Protein AF-A0A2W6B3Z4-F1 (afdb_monomer_lite)

pLDDT: mean 75.15, std 16.42, range [28.39, 93.81]

Foldseek 3Di:
DDDPDPPDPQQADEDEDEPDDPVRLVVVCVVCVVVVCNNRYDYDYFDDWLQRLCVVLVHHSVVSVVCQVVVVADDAPDDDPNTGTHDPCRSVVSSVVDDD

Secondary structure (DSSP, 8-state):
----------S-EEEEEET--HHHHHHHHHHHHHTT-GGGEEEEEE-EEHHHHHHHHTS-HHHHHHHHHTTSSPPPSEEETTEEEE-HHHHHHHHHH---

Radius of gyration: 18.33 Å; chains: 1; bounding box: 64×25×39 Å

Structure (mmCIF, N/CA/C/O backbone):
data_AF-A0A2W6B3Z4-F1
#
_entry.id   AF-A0A2W6B3Z4-F1
#
loop_
_atom_site.group_PDB
_atom_site.id
_atom_site.type_symbol
_atom_site.label_atom_id
_atom_site.label_alt_id
_atom_site.label_comp_id
_atom_site.label_asym_id
_atom_site.label_entity_id
_atom_site.label_seq_id
_atom_site.pdbx_PDB_ins_code
_atom_site.Cartn_x
_atom_site.Cartn_y
_atom_site.Cartn_z
_atom_site.occupancy
_atom_site.B_iso_or_equiv
_atom_site.auth_seq_id
_atom_site.auth_comp_id
_atom_site.auth_asym_id
_atom_site.auth_atom_id
_atom_site.pdbx_PDB_model_num
ATOM 1 N N . MET A 1 1 ? 45.526 -11.704 -18.857 1.00 42.22 1 MET A N 1
ATOM 2 C CA . MET A 1 1 ? 44.613 -11.399 -17.733 1.00 42.22 1 MET A CA 1
ATOM 3 C C . MET A 1 1 ? 43.226 -11.886 -18.117 1.00 42.22 1 MET A C 1
ATOM 5 O O . MET A 1 1 ? 42.669 -11.363 -19.072 1.00 42.22 1 MET A O 1
ATOM 9 N N . ALA A 1 2 ? 42.723 -12.942 -17.474 1.00 36.44 2 ALA A N 1
ATOM 10 C CA . ALA A 1 2 ? 41.397 -13.482 -17.767 1.00 36.44 2 ALA A CA 1
ATOM 11 C C . ALA A 1 2 ? 40.333 -12.575 -17.129 1.00 36.44 2 ALA A C 1
ATOM 13 O O . ALA A 1 2 ? 40.278 -12.448 -15.908 1.00 36.44 2 ALA A O 1
ATOM 14 N N . SER A 1 3 ? 39.536 -11.903 -17.960 1.00 37.22 3 SER A N 1
ATOM 15 C CA . SER A 1 3 ? 38.359 -11.155 -17.516 1.00 37.22 3 SER A CA 1
ATOM 16 C C . SER A 1 3 ? 37.217 -12.150 -17.329 1.00 37.22 3 SER A C 1
ATOM 18 O O . SER A 1 3 ? 36.546 -12.527 -18.290 1.00 37.22 3 SER A O 1
ATOM 20 N N . THR A 1 4 ? 37.032 -12.644 -16.107 1.00 28.39 4 THR A N 1
ATOM 21 C CA . THR A 1 4 ? 35.889 -13.502 -15.784 1.00 28.39 4 THR A CA 1
ATOM 22 C C . THR A 1 4 ? 34.640 -12.630 -15.725 1.00 28.39 4 THR A C 1
ATOM 24 O O . THR A 1 4 ? 34.331 -12.018 -14.705 1.00 28.39 4 THR A O 1
ATOM 27 N N . THR A 1 5 ? 33.931 -12.544 -16.849 1.00 42.38 5 THR A N 1
ATOM 28 C CA . THR A 1 5 ? 32.608 -11.918 -16.913 1.00 42.38 5 THR A CA 1
ATOM 29 C C . THR A 1 5 ? 31.591 -12.927 -16.388 1.00 42.38 5 THR A C 1
ATOM 31 O O . THR A 1 5 ? 31.248 -13.885 -17.075 1.00 42.38 5 THR A O 1
ATOM 34 N N . PHE A 1 6 ? 31.137 -12.742 -15.149 1.00 33.78 6 PHE A N 1
ATOM 35 C CA . PHE A 1 6 ? 30.011 -13.491 -14.593 1.00 33.78 6 PHE A CA 1
ATOM 36 C C . PHE A 1 6 ? 28.720 -13.017 -15.280 1.00 33.78 6 PHE A C 1
ATOM 38 O O . PHE A 1 6 ? 28.214 -11.936 -14.988 1.00 33.78 6 PHE A O 1
ATOM 45 N N . ALA A 1 7 ? 28.200 -13.804 -16.222 1.00 38.88 7 ALA A N 1
ATOM 46 C CA . ALA A 1 7 ? 26.880 -13.596 -16.812 1.00 38.88 7 ALA A CA 1
ATOM 47 C C . ALA A 1 7 ? 25.877 -14.517 -16.108 1.00 38.88 7 ALA A C 1
ATOM 49 O O . ALA A 1 7 ? 25.477 -15.551 -16.637 1.00 38.88 7 ALA A O 1
ATOM 50 N N . GLU A 1 8 ? 25.501 -14.169 -14.880 1.00 39.44 8 GLU A N 1
ATOM 51 C CA . GLU A 1 8 ? 24.386 -14.836 -14.213 1.00 39.44 8 GLU A CA 1
ATOM 52 C C . GLU A 1 8 ? 23.082 -14.295 -14.822 1.00 39.44 8 GLU A C 1
ATOM 54 O O . GLU A 1 8 ? 22.767 -13.104 -14.736 1.00 39.44 8 GLU A O 1
ATOM 59 N N . VAL A 1 9 ? 22.360 -15.152 -15.548 1.00 45.44 9 VAL A N 1
ATOM 60 C CA . VAL A 1 9 ? 21.096 -14.790 -16.196 1.00 45.44 9 VAL A CA 1
ATOM 61 C C . VAL A 1 9 ? 20.007 -14.774 -15.128 1.00 45.44 9 VAL A C 1
ATOM 63 O O . VAL A 1 9 ? 19.370 -15.787 -14.855 1.00 45.44 9 VAL A O 1
ATOM 66 N N . PHE A 1 10 ? 19.774 -13.608 -14.527 1.00 51.75 10 PHE A N 1
ATOM 67 C CA . PHE A 1 10 ? 18.561 -13.368 -13.748 1.00 51.75 10 PHE A CA 1
ATOM 68 C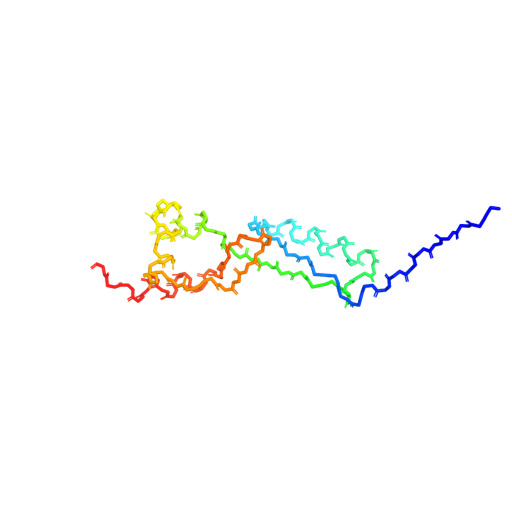 C . PHE A 1 10 ? 17.369 -13.399 -14.715 1.00 51.75 10 PHE A C 1
ATOM 70 O O . PHE A 1 10 ? 17.176 -12.481 -15.513 1.00 51.75 10 PHE A O 1
ATOM 77 N N . THR A 1 11 ? 16.601 -14.489 -14.692 1.00 55.47 11 THR A N 1
ATOM 78 C CA . THR A 1 11 ? 15.476 -14.730 -15.610 1.00 55.47 11 THR A CA 1
ATOM 79 C C . THR A 1 11 ? 14.353 -13.705 -15.450 1.00 55.47 11 THR A C 1
ATOM 81 O O . THR A 1 11 ? 13.675 -13.408 -16.430 1.00 55.47 11 THR A O 1
ATOM 84 N N . GLN A 1 12 ? 14.208 -13.102 -14.264 1.00 55.62 12 GLN A N 1
ATOM 85 C CA . GLN A 1 12 ? 13.344 -11.950 -13.999 1.00 55.62 12 GLN A CA 1
ATOM 86 C C . GLN A 1 12 ? 13.961 -11.062 -12.910 1.00 55.62 12 GLN A C 1
ATOM 88 O O . GLN A 1 12 ? 14.279 -11.532 -11.818 1.00 55.62 12 GLN A O 1
ATOM 93 N N . ALA A 1 13 ? 14.095 -9.767 -13.180 1.00 59.53 13 ALA A N 1
ATOM 94 C CA . ALA A 1 13 ? 14.445 -8.759 -12.186 1.00 59.53 13 ALA A CA 1
ATOM 95 C C . ALA A 1 13 ? 13.205 -7.908 -11.891 1.00 59.53 13 ALA A C 1
ATOM 97 O O . ALA A 1 13 ? 12.735 -7.164 -12.742 1.00 59.53 13 ALA A O 1
ATOM 98 N N . GLN A 1 14 ? 12.635 -7.999 -10.691 1.00 60.09 14 GLN A N 1
ATOM 99 C CA . GLN A 1 14 ? 11.451 -7.211 -10.348 1.00 60.09 14 GLN A CA 1
ATOM 100 C C . GLN A 1 14 ? 11.849 -5.873 -9.716 1.00 60.09 14 GLN A C 1
ATOM 102 O O . GLN A 1 14 ? 12.531 -5.846 -8.693 1.00 60.09 14 GLN A O 1
ATOM 107 N N . VAL A 1 15 ? 11.377 -4.759 -10.283 1.00 61.38 15 VAL A N 1
ATOM 108 C CA . VAL A 1 15 ? 11.544 -3.421 -9.697 1.00 61.38 15 VAL A CA 1
ATOM 109 C C . VAL A 1 15 ? 10.203 -2.979 -9.119 1.00 61.38 15 VAL A C 1
ATOM 111 O O . VAL A 1 15 ? 9.234 -2.751 -9.842 1.00 61.38 15 VAL A O 1
ATOM 114 N N . ARG A 1 16 ? 10.135 -2.857 -7.792 1.00 57.94 16 ARG A N 1
ATOM 115 C CA . ARG A 1 16 ? 8.950 -2.371 -7.071 1.00 57.94 16 ARG A CA 1
ATOM 116 C C . ARG A 1 16 ? 9.282 -1.039 -6.410 1.00 57.94 16 ARG A C 1
ATOM 118 O O . ARG A 1 16 ? 10.247 -0.967 -5.651 1.00 57.94 16 ARG A O 1
ATOM 125 N N . ALA A 1 17 ? 8.486 -0.005 -6.666 1.00 58.28 17 ALA A N 1
ATOM 126 C CA . ALA A 1 17 ? 8.664 1.305 -6.042 1.00 58.28 17 ALA A CA 1
ATOM 127 C C . ALA A 1 17 ? 7.470 1.634 -5.142 1.00 58.28 17 ALA A C 1
ATOM 129 O O . ALA A 1 17 ? 6.377 1.895 -5.641 1.00 58.28 17 ALA A O 1
ATOM 130 N N . ALA A 1 18 ? 7.702 1.624 -3.826 1.00 56.38 18 ALA A N 1
ATOM 131 C CA . ALA A 1 18 ? 6.800 2.181 -2.818 1.00 56.38 18 ALA A CA 1
ATOM 132 C C . ALA A 1 18 ? 6.757 3.698 -2.914 1.00 56.38 18 ALA A C 1
ATOM 134 O O . ALA A 1 18 ? 7.806 4.331 -2.884 1.00 56.38 18 ALA A O 1
ATOM 135 N N . ASP A 1 19 ? 5.546 4.257 -2.991 1.00 57.91 19 ASP A N 1
ATOM 136 C CA . ASP A 1 19 ? 5.334 5.709 -3.022 1.00 57.91 19 ASP A CA 1
ATOM 137 C C . ASP A 1 19 ? 6.037 6.404 -4.210 1.00 57.91 19 ASP A C 1
ATOM 139 O O . ASP A 1 19 ? 6.506 7.538 -4.131 1.00 57.91 19 ASP A O 1
ATOM 143 N N . GLY A 1 20 ? 6.160 5.687 -5.331 1.00 60.56 20 GLY A N 1
ATOM 144 C CA . GLY A 1 20 ? 6.790 6.209 -6.537 1.00 60.56 20 GLY A CA 1
ATOM 145 C C . GLY A 1 20 ? 5.897 7.232 -7.233 1.00 60.56 20 GLY A C 1
ATOM 146 O O . GLY A 1 20 ? 4.808 6.897 -7.699 1.00 60.56 20 GLY A O 1
ATOM 147 N N . GLU A 1 21 ? 6.379 8.469 -7.365 1.00 63.16 21 GLU A N 1
ATOM 148 C CA . GLU A 1 21 ? 5.772 9.462 -8.251 1.00 63.16 21 GLU A CA 1
ATOM 149 C C . GLU A 1 21 ? 5.711 8.902 -9.683 1.00 63.16 21 GLU A C 1
ATOM 151 O O . GLU A 1 21 ? 6.666 8.282 -10.158 1.00 63.16 21 GLU A O 1
ATOM 156 N N . GLN A 1 22 ? 4.598 9.120 -10.389 1.00 63.91 22 GLN A N 1
ATOM 157 C CA . GLN A 1 22 ? 4.370 8.571 -11.733 1.00 63.91 22 GLN A CA 1
ATOM 158 C C . GLN A 1 22 ? 5.516 8.922 -12.698 1.00 63.91 22 GLN A C 1
ATOM 160 O O . GLN A 1 22 ? 6.014 8.067 -13.426 1.00 63.91 22 GLN A O 1
ATOM 165 N N . ALA A 1 23 ? 6.064 10.133 -12.569 1.00 65.94 23 ALA A N 1
ATOM 166 C CA . ALA A 1 23 ? 7.227 10.589 -13.321 1.00 65.94 23 ALA A CA 1
ATOM 167 C C . ALA A 1 23 ? 8.515 9.784 -13.051 1.00 65.94 23 ALA A C 1
ATOM 169 O O . ALA A 1 23 ? 9.406 9.741 -13.903 1.00 65.94 23 ALA A O 1
ATOM 170 N N . LEU A 1 24 ? 8.670 9.190 -11.866 1.00 68.62 24 LEU A N 1
ATOM 171 C CA . LEU A 1 24 ? 9.826 8.369 -11.499 1.00 68.62 24 LEU A CA 1
ATOM 172 C C . LEU A 1 24 ? 9.701 6.954 -12.076 1.00 68.62 24 LEU A C 1
ATOM 174 O O . LEU A 1 24 ? 10.671 6.435 -12.631 1.00 68.62 24 LEU A O 1
ATOM 178 N N . LEU A 1 25 ? 8.495 6.381 -12.035 1.00 71.31 25 LEU A N 1
ATOM 179 C CA . LEU A 1 25 ? 8.179 5.110 -12.692 1.00 71.31 25 LEU A CA 1
ATOM 180 C C . LEU A 1 25 ? 8.353 5.208 -14.212 1.00 71.31 25 LEU A C 1
ATOM 182 O O . LEU A 1 25 ? 9.028 4.367 -14.802 1.00 71.31 25 LEU A O 1
ATOM 186 N N . ASP A 1 26 ? 7.870 6.286 -14.831 1.00 73.00 26 ASP A N 1
ATOM 187 C CA . ASP A 1 26 ? 8.033 6.525 -16.271 1.00 73.00 26 ASP A CA 1
ATOM 188 C C . ASP A 1 26 ? 9.504 6.717 -16.664 1.00 73.00 26 ASP A C 1
ATOM 190 O O . ASP A 1 26 ? 9.938 6.357 -17.763 1.00 73.00 26 ASP A O 1
ATOM 194 N N . ARG A 1 27 ? 10.310 7.318 -15.780 1.00 76.56 27 ARG A N 1
ATOM 195 C CA . ARG A 1 27 ? 11.764 7.430 -15.973 1.00 76.56 27 ARG A CA 1
ATOM 196 C C . ARG A 1 27 ? 12.445 6.066 -15.859 1.00 76.56 27 ARG A C 1
ATOM 198 O O . ARG A 1 27 ? 13.297 5.757 -16.694 1.00 76.56 27 ARG A O 1
ATOM 205 N N . ALA A 1 28 ? 12.057 5.245 -14.885 1.00 75.94 28 ALA A N 1
ATOM 206 C CA . ALA A 1 28 ? 12.572 3.889 -14.723 1.00 75.94 28 ALA A CA 1
ATOM 207 C C . ALA A 1 28 ? 12.216 3.003 -15.927 1.00 75.94 28 ALA A C 1
ATOM 209 O O . ALA A 1 28 ? 13.109 2.384 -16.506 1.00 75.94 28 ALA A O 1
ATOM 210 N N . ALA A 1 29 ? 10.959 3.031 -16.376 1.00 77.12 29 ALA A N 1
ATOM 211 C CA . ALA A 1 29 ? 10.491 2.310 -17.558 1.00 77.12 29 ALA A CA 1
ATOM 212 C C . ALA A 1 29 ? 11.280 2.701 -18.813 1.00 77.12 29 ALA A C 1
ATOM 214 O O . ALA A 1 29 ? 11.803 1.836 -19.516 1.00 77.12 29 ALA A O 1
ATOM 215 N N . ARG A 1 30 ? 11.477 4.007 -19.044 1.00 81.69 30 ARG A N 1
ATOM 216 C CA . ARG A 1 30 ? 12.300 4.500 -20.161 1.00 81.69 30 ARG A CA 1
ATOM 217 C C . ARG A 1 30 ? 13.754 4.043 -20.071 1.00 81.69 30 ARG A C 1
ATOM 219 O O . ARG A 1 30 ? 14.356 3.724 -21.094 1.00 81.69 30 ARG A O 1
ATOM 226 N N . ARG A 1 31 ? 14.335 4.003 -18.869 1.00 81.50 31 ARG A N 1
ATOM 227 C CA . ARG A 1 31 ? 15.712 3.530 -18.663 1.00 81.50 31 ARG A CA 1
ATOM 228 C C . ARG A 1 31 ? 15.844 2.029 -18.933 1.00 81.50 31 ARG A C 1
ATOM 230 O O . ARG A 1 31 ? 16.803 1.627 -19.581 1.00 81.50 31 ARG A O 1
ATOM 237 N N . ILE A 1 32 ? 14.881 1.230 -18.484 1.00 82.00 32 ILE A N 1
ATOM 238 C CA . ILE A 1 32 ? 14.834 -0.224 -18.699 1.00 82.00 32 ILE A CA 1
ATOM 239 C C . ILE A 1 32 ? 14.657 -0.549 -20.186 1.00 82.00 32 ILE A C 1
ATOM 241 O O . ILE A 1 32 ? 15.379 -1.393 -20.715 1.00 82.00 32 ILE A O 1
ATOM 245 N N . ALA A 1 33 ? 13.767 0.171 -20.875 1.00 80.19 33 ALA A N 1
ATOM 246 C CA . ALA A 1 33 ? 13.580 0.033 -22.317 1.00 80.19 33 ALA A CA 1
ATOM 247 C C . ALA A 1 33 ? 14.871 0.355 -23.087 1.00 80.19 33 ALA A C 1
ATOM 249 O O . ALA A 1 33 ? 15.292 -0.422 -23.938 1.00 80.19 33 ALA A O 1
ATOM 250 N N . ARG A 1 34 ? 15.564 1.448 -22.729 1.00 80.56 34 ARG A N 1
ATOM 251 C CA . ARG A 1 34 ? 16.873 1.797 -23.319 1.00 80.56 34 ARG A CA 1
ATOM 252 C C . ARG A 1 34 ? 17.957 0.753 -23.059 1.00 80.56 34 ARG A C 1
ATOM 254 O O . ARG A 1 34 ? 18.869 0.630 -23.865 1.00 80.56 34 ARG A O 1
ATOM 261 N N . ALA A 1 35 ? 17.872 0.028 -21.948 1.00 81.62 35 ALA A N 1
ATOM 262 C CA . ALA A 1 35 ? 18.810 -1.036 -21.612 1.00 81.62 35 ALA A CA 1
ATOM 263 C C . ALA A 1 35 ? 18.485 -2.376 -22.303 1.00 81.62 35 ALA A C 1
ATOM 265 O O . ALA A 1 35 ? 19.231 -3.333 -22.121 1.00 81.62 35 ALA A O 1
ATOM 266 N N . GLY A 1 36 ? 17.381 -2.474 -23.060 1.00 81.38 36 GLY A N 1
ATOM 267 C CA . GLY A 1 36 ? 16.942 -3.730 -23.679 1.00 81.38 36 GLY A CA 1
ATOM 268 C C . GLY A 1 36 ? 16.447 -4.770 -22.667 1.00 81.38 36 GLY A C 1
ATOM 269 O O . GLY A 1 36 ? 16.455 -5.963 -22.950 1.00 81.38 36 GLY A O 1
ATOM 270 N N . LEU A 1 37 ? 16.043 -4.331 -21.470 1.00 78.88 37 LEU A N 1
ATOM 271 C CA . LEU A 1 37 ? 15.662 -5.207 -20.356 1.00 78.88 37 LEU A CA 1
ATOM 272 C C . LEU A 1 37 ? 14.145 -5.269 -20.126 1.00 78.88 37 LEU A C 1
ATOM 274 O O . LEU A 1 37 ? 13.714 -5.798 -19.106 1.00 78.88 37 LEU A O 1
ATOM 278 N N . ALA A 1 38 ? 13.337 -4.726 -21.040 1.00 73.44 38 ALA A N 1
ATOM 279 C CA . ALA A 1 38 ? 11.886 -4.611 -20.868 1.00 73.44 38 ALA A CA 1
ATOM 280 C C . ALA A 1 38 ? 11.212 -5.964 -20.580 1.00 73.44 38 ALA A C 1
ATOM 282 O O . ALA A 1 38 ? 10.444 -6.067 -19.630 1.00 73.44 38 ALA A O 1
ATOM 283 N N . ASP A 1 39 ? 11.593 -7.017 -21.305 1.00 74.00 39 ASP A N 1
ATOM 284 C CA . ASP A 1 39 ? 11.006 -8.358 -21.147 1.00 74.00 39 ASP A CA 1
ATOM 285 C C . ASP A 1 39 ? 11.482 -9.088 -19.883 1.00 74.00 39 ASP A C 1
ATOM 287 O O . ASP A 1 39 ? 10.932 -10.115 -19.491 1.00 74.00 39 ASP A O 1
ATOM 291 N N . ARG A 1 40 ? 12.526 -8.562 -19.235 1.00 68.81 40 ARG A N 1
ATOM 292 C CA . ARG A 1 40 ? 13.149 -9.152 -18.043 1.00 68.81 40 ARG A CA 1
ATOM 293 C C . ARG A 1 40 ? 12.785 -8.413 -16.767 1.00 68.81 40 ARG A C 1
ATOM 295 O O . ARG A 1 40 ? 13.138 -8.887 -15.689 1.00 68.81 40 ARG A O 1
ATOM 302 N N . VAL A 1 41 ? 12.116 -7.261 -16.870 1.00 66.31 41 VAL A N 1
ATOM 303 C CA . VAL A 1 41 ? 11.827 -6.404 -15.723 1.00 66.31 41 VAL A CA 1
ATOM 304 C C . VAL A 1 41 ? 10.345 -6.121 -15.584 1.00 66.31 41 VAL A C 1
ATOM 306 O O . VAL A 1 41 ? 9.738 -5.445 -16.406 1.00 66.31 41 VAL A O 1
ATOM 309 N N . THR A 1 42 ? 9.769 -6.564 -14.470 1.00 65.75 42 THR A N 1
ATOM 310 C CA . THR A 1 42 ? 8.411 -6.175 -14.087 1.00 65.75 42 THR A CA 1
ATOM 311 C C . THR A 1 42 ? 8.472 -4.937 -13.203 1.00 65.75 42 THR A C 1
ATOM 313 O O . THR A 1 42 ? 9.030 -4.983 -12.102 1.00 65.75 42 THR A O 1
ATOM 316 N N . ILE A 1 43 ? 7.877 -3.841 -13.676 1.00 64.75 43 ILE A N 1
ATOM 317 C CA . ILE A 1 43 ? 7.684 -2.621 -12.892 1.00 64.75 43 ILE A CA 1
ATOM 318 C C . ILE A 1 43 ? 6.301 -2.689 -12.261 1.00 64.75 43 ILE A C 1
ATOM 320 O O . ILE A 1 43 ? 5.297 -2.749 -12.966 1.00 64.75 43 ILE A O 1
ATOM 324 N N . GLN A 1 44 ? 6.246 -2.666 -10.933 1.00 63.62 44 GLN A N 1
ATOM 325 C CA . GLN A 1 44 ? 4.982 -2.545 -10.213 1.00 63.62 44 GLN A CA 1
ATOM 326 C C . GLN A 1 44 ? 4.943 -1.239 -9.435 1.00 63.62 44 GLN A C 1
ATOM 328 O O . GLN A 1 44 ? 5.826 -0.945 -8.621 1.00 63.62 44 GLN A O 1
ATOM 333 N N . ARG A 1 45 ? 3.874 -0.482 -9.682 1.00 64.19 45 ARG A N 1
ATOM 334 C CA . ARG A 1 45 ? 3.439 0.597 -8.808 1.00 64.19 45 ARG A CA 1
ATOM 335 C C . ARG A 1 45 ? 2.784 -0.030 -7.586 1.00 64.19 45 ARG A C 1
ATOM 337 O O . ARG A 1 45 ? 1.880 -0.848 -7.721 1.00 64.19 45 ARG A O 1
ATOM 344 N N . VAL A 1 46 ? 3.239 0.363 -6.408 1.00 66.88 46 VAL A N 1
ATOM 345 C CA . VAL A 1 46 ? 2.547 0.069 -5.152 1.00 66.88 46 VAL A CA 1
ATOM 346 C C . VAL A 1 46 ? 2.052 1.396 -4.590 1.00 66.88 46 VAL A C 1
ATOM 348 O O . VAL A 1 46 ? 2.826 2.338 -4.407 1.00 66.88 46 VAL A O 1
ATOM 351 N N . ASP A 1 47 ? 0.739 1.497 -4.403 1.00 66.12 47 ASP A N 1
ATOM 352 C CA . ASP A 1 47 ? 0.085 2.795 -4.243 1.00 66.12 47 ASP A CA 1
ATOM 353 C C . ASP A 1 47 ? 0.236 3.372 -2.840 1.00 66.12 47 ASP A C 1
ATOM 355 O O . ASP A 1 47 ? 0.490 4.568 -2.691 1.00 66.12 47 ASP A O 1
ATOM 359 N N . LEU A 1 48 ? 0.081 2.545 -1.802 1.00 74.81 48 LEU A N 1
ATOM 360 C CA . LEU A 1 48 ? 0.037 3.029 -0.428 1.00 74.81 48 LEU A CA 1
ATOM 361 C C . LEU A 1 48 ? 0.918 2.181 0.484 1.00 74.81 48 LEU A C 1
ATOM 363 O O . LEU A 1 48 ? 0.603 1.041 0.811 1.00 74.81 48 LEU A O 1
ATOM 367 N N . VAL A 1 49 ? 1.998 2.777 0.981 1.00 82.75 49 VAL A N 1
ATOM 368 C CA . VAL A 1 49 ? 2.647 2.301 2.210 1.00 82.75 49 VAL A CA 1
ATOM 369 C C . VAL A 1 49 ? 1.837 2.728 3.432 1.00 82.75 49 VAL A C 1
ATOM 371 O O . VAL A 1 49 ? 1.011 3.637 3.358 1.00 82.75 49 VAL A O 1
ATOM 374 N N . SER A 1 50 ? 2.108 2.106 4.581 1.00 79.75 50 SER A N 1
ATOM 375 C CA . SER A 1 50 ? 1.364 2.321 5.838 1.00 79.75 50 SER A CA 1
ATOM 376 C C . SER A 1 50 ? 1.100 3.796 6.178 1.00 79.75 50 SER A C 1
ATOM 378 O O . SER A 1 50 ? 0.024 4.115 6.668 1.00 79.75 50 SER A O 1
ATOM 380 N N . VAL A 1 51 ? 2.056 4.696 5.917 1.00 80.62 51 VAL A N 1
ATOM 381 C CA . VAL A 1 51 ? 1.891 6.140 6.161 1.00 80.62 51 VAL A CA 1
ATOM 382 C C . VAL A 1 51 ? 0.813 6.738 5.258 1.00 80.62 51 VAL A C 1
ATOM 384 O O . VAL A 1 51 ? -0.115 7.361 5.758 1.00 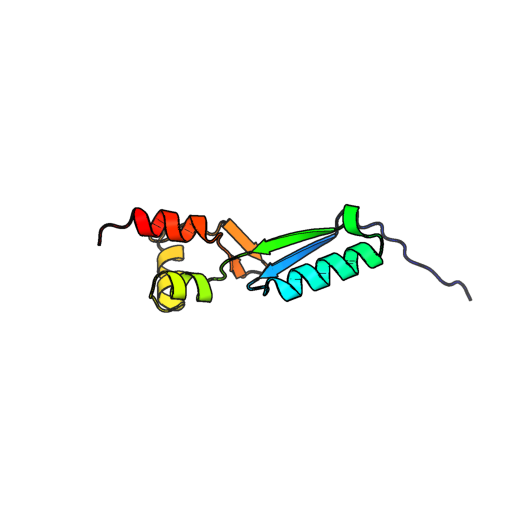80.62 51 VAL A O 1
ATOM 387 N N . ARG A 1 52 ? 0.886 6.500 3.944 1.00 82.12 52 ARG A N 1
ATOM 388 C CA . ARG A 1 52 ? -0.102 7.008 2.985 1.00 82.12 52 ARG A CA 1
ATOM 389 C C . ARG A 1 52 ? -1.483 6.385 3.179 1.00 82.12 52 ARG A C 1
ATOM 391 O O . ARG A 1 52 ? -2.476 7.094 3.057 1.00 82.12 52 ARG A O 1
ATOM 398 N N . ALA A 1 53 ? -1.552 5.095 3.509 1.00 85.69 53 ALA A N 1
ATOM 399 C CA . ALA A 1 53 ? -2.815 4.435 3.842 1.00 85.69 53 ALA A CA 1
ATOM 400 C C . ALA A 1 53 ? -3.465 5.070 5.084 1.00 85.69 53 ALA A C 1
ATOM 402 O O . ALA A 1 53 ? -4.658 5.359 5.079 1.00 85.69 53 ALA A O 1
ATOM 403 N N . ALA A 1 54 ? -2.669 5.377 6.114 1.00 87.31 54 ALA A N 1
ATOM 404 C CA . ALA A 1 54 ? -3.142 6.084 7.299 1.00 87.31 54 ALA A CA 1
ATOM 405 C C . ALA A 1 54 ? -3.660 7.492 6.963 1.00 87.31 54 ALA A C 1
ATOM 407 O O . ALA A 1 54 ? -4.761 7.851 7.379 1.00 87.31 54 ALA A O 1
ATOM 408 N N . THR A 1 55 ? -2.916 8.253 6.151 1.00 87.81 55 THR A N 1
ATOM 409 C CA . THR A 1 55 ? -3.336 9.579 5.675 1.00 87.81 55 THR A CA 1
ATOM 410 C C . THR A 1 55 ? -4.649 9.519 4.900 1.00 87.81 55 THR A C 1
ATOM 412 O O . THR A 1 55 ? -5.524 10.342 5.146 1.00 87.81 55 THR A O 1
ATOM 415 N N . LEU A 1 56 ? -4.816 8.537 4.008 1.00 87.94 56 LEU A N 1
ATOM 416 C CA . LEU A 1 56 ? -6.041 8.366 3.221 1.00 87.94 56 LEU A CA 1
ATOM 417 C C . LEU A 1 56 ? -7.275 8.137 4.108 1.00 87.94 56 LEU A C 1
ATOM 419 O O . LEU A 1 56 ? -8.352 8.644 3.817 1.00 87.94 56 LEU A O 1
ATOM 423 N N . VAL A 1 57 ? -7.097 7.408 5.20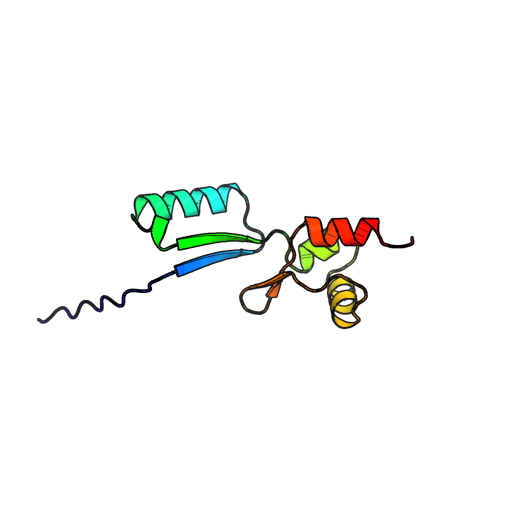8 1.00 88.38 57 VAL A N 1
ATOM 424 C CA . VAL A 1 57 ? -8.155 7.082 6.175 1.00 88.38 57 VAL A CA 1
ATOM 425 C C . VAL A 1 57 ? -8.336 8.181 7.235 1.00 88.38 57 VAL A C 1
ATOM 427 O O . VAL A 1 57 ? -9.273 8.124 8.030 1.00 88.38 57 VAL A O 1
ATOM 430 N N . GLY A 1 58 ? -7.461 9.190 7.267 1.00 90.94 58 GLY A N 1
ATOM 431 C CA . GLY A 1 58 ? -7.506 10.275 8.251 1.00 90.94 58 GLY A CA 1
ATOM 432 C C . GLY A 1 58 ? -7.028 9.871 9.650 1.00 90.94 58 GLY A C 1
ATOM 433 O O . GLY A 1 58 ? -7.474 10.443 10.641 1.00 90.94 58 GLY A O 1
ATOM 434 N N . VAL A 1 59 ? -6.136 8.881 9.760 1.00 91.75 59 VAL A N 1
ATOM 435 C CA . VAL A 1 59 ? -5.564 8.426 11.040 1.00 91.75 59 VAL A CA 1
ATOM 436 C C . VAL A 1 59 ? -4.041 8.535 11.042 1.00 91.75 59 VAL A C 1
ATOM 438 O O . VAL A 1 59 ? -3.393 8.602 10.001 1.00 91.75 59 VAL A O 1
ATOM 441 N N . ILE A 1 60 ? -3.436 8.511 12.230 1.00 92.31 60 ILE A N 1
ATOM 442 C CA . ILE A 1 60 ? -1.975 8.465 12.350 1.00 92.31 60 ILE A CA 1
ATOM 443 C C . ILE A 1 60 ? -1.418 7.073 11.969 1.00 92.31 60 ILE A C 1
ATOM 445 O O . ILE A 1 60 ? -2.091 6.056 12.182 1.00 92.31 60 ILE A O 1
ATOM 449 N N . PRO A 1 61 ? -0.169 6.969 11.467 1.00 89.56 61 PRO A N 1
ATOM 450 C CA . PRO A 1 61 ? 0.398 5.697 10.999 1.00 89.56 61 PRO A CA 1
ATOM 451 C C . PRO A 1 61 ? 0.508 4.594 12.060 1.00 89.56 61 PRO A C 1
ATOM 453 O O . PRO A 1 61 ? 0.502 3.409 11.726 1.00 89.56 61 PRO A O 1
ATOM 456 N N . SER A 1 62 ? 0.640 4.948 13.341 1.00 91.31 62 SER A N 1
ATOM 457 C CA . SER A 1 62 ? 0.608 3.981 14.448 1.00 91.31 62 SER A CA 1
ATOM 458 C C . SER A 1 62 ? -0.781 3.367 14.628 1.00 91.31 62 SER A C 1
ATOM 460 O O . SER A 1 62 ? -0.885 2.150 14.767 1.00 91.31 62 SER A O 1
ATOM 462 N N . THR A 1 63 ? -1.843 4.172 14.541 1.00 92.81 63 THR A N 1
ATOM 463 C CA . THR A 1 63 ? -3.236 3.703 14.581 1.00 92.81 63 THR A CA 1
ATOM 464 C C . THR A 1 63 ? -3.537 2.782 13.409 1.00 92.81 63 THR A C 1
ATOM 466 O O . THR A 1 63 ? -4.099 1.710 13.617 1.00 92.81 63 THR A O 1
ATOM 469 N N . TRP A 1 64 ? -3.098 3.137 12.198 1.00 92.62 64 TRP A N 1
ATOM 470 C CA . TRP A 1 64 ? -3.240 2.261 11.033 1.00 92.62 64 TRP A CA 1
ATOM 471 C C . TRP A 1 64 ? -2.540 0.913 11.240 1.00 92.62 64 TRP A C 1
ATOM 473 O O . TRP A 1 64 ? -3.159 -0.136 11.074 1.00 92.62 64 TRP A O 1
ATOM 483 N N . ARG A 1 65 ? -1.278 0.913 11.696 1.00 90.69 65 ARG A N 1
ATOM 484 C CA . ARG A 1 65 ? -0.554 -0.331 12.021 1.00 90.69 65 ARG A CA 1
ATOM 485 C C . ARG A 1 65 ? -1.287 -1.172 13.065 1.00 90.69 65 ARG A C 1
ATOM 487 O O . ARG A 1 65 ? -1.367 -2.387 12.904 1.00 90.69 65 ARG A O 1
ATOM 494 N N . ASN A 1 66 ? -1.850 -0.539 14.093 1.00 93.81 66 ASN A N 1
ATOM 495 C CA . ASN A 1 66 ? -2.656 -1.228 15.094 1.00 93.81 66 ASN A CA 1
ATOM 496 C C . ASN A 1 66 ? -3.938 -1.822 14.491 1.00 93.81 66 ASN A C 1
ATOM 498 O O . ASN A 1 66 ? -4.274 -2.967 14.780 1.00 93.81 66 ASN A O 1
ATOM 502 N N . TYR A 1 67 ? -4.641 -1.094 13.619 1.00 92.75 67 TYR A N 1
ATOM 503 C CA . TYR A 1 67 ? -5.826 -1.622 12.935 1.00 92.75 67 TYR A CA 1
ATOM 504 C C . TYR A 1 67 ? -5.489 -2.841 12.082 1.00 92.75 67 TYR A C 1
ATOM 506 O O . TYR A 1 67 ? -6.224 -3.823 12.109 1.00 92.75 67 TYR A O 1
ATOM 514 N N . VAL A 1 68 ? -4.364 -2.812 11.371 1.00 92.50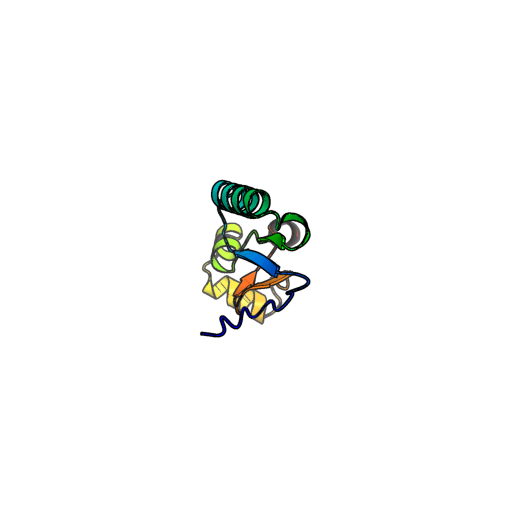 68 VAL A N 1
ATOM 515 C CA . VAL A 1 68 ? -3.902 -3.949 10.566 1.00 92.50 68 VAL A CA 1
ATOM 516 C C . VAL A 1 68 ? -3.551 -5.136 11.471 1.00 92.50 68 VAL A C 1
ATOM 518 O O . VAL A 1 68 ? -4.000 -6.250 11.219 1.00 92.50 68 VAL A O 1
ATOM 521 N N . ALA A 1 69 ? -2.817 -4.907 12.565 1.00 92.00 69 ALA A N 1
ATOM 522 C CA . ALA A 1 69 ? -2.444 -5.958 13.518 1.00 92.00 69 ALA A CA 1
ATOM 523 C C . ALA A 1 69 ? -3.661 -6.593 14.217 1.00 92.00 69 ALA A C 1
ATOM 525 O O . ALA A 1 69 ? -3.688 -7.798 14.455 1.00 92.00 69 ALA A O 1
ATOM 526 N N . THR A 1 70 ? -4.686 -5.790 14.505 1.00 92.88 70 THR A N 1
ATOM 527 C CA . THR A 1 70 ? -5.936 -6.219 15.157 1.00 92.88 70 THR A CA 1
ATOM 528 C C . THR A 1 70 ? -7.031 -6.632 14.172 1.00 92.88 70 THR A C 1
ATOM 530 O O . THR A 1 70 ? -8.159 -6.878 14.594 1.00 92.88 70 THR A O 1
ATOM 533 N N . LYS A 1 71 ? -6.716 -6.728 12.871 1.00 92.62 71 LYS A N 1
ATOM 534 C CA . LYS A 1 71 ? -7.647 -7.119 11.794 1.00 92.62 71 LYS A CA 1
ATOM 535 C C . LYS A 1 71 ? -8.882 -6.209 11.660 1.00 92.62 71 LYS A C 1
ATOM 537 O O . LYS A 1 71 ? -9.925 -6.640 11.182 1.00 92.62 71 LYS A O 1
ATOM 542 N N . ARG A 1 72 ? -8.768 -4.945 12.080 1.00 90.19 72 ARG A N 1
ATOM 543 C CA . ARG A 1 72 ? -9.786 -3.890 11.902 1.00 90.19 72 ARG A CA 1
ATOM 544 C C . ARG A 1 72 ? -9.632 -3.122 10.587 1.00 90.19 72 ARG A C 1
ATOM 546 O O . ARG A 1 72 ? -10.569 -2.454 10.165 1.00 90.19 72 ARG A O 1
ATOM 553 N N . ALA A 1 73 ? -8.455 -3.199 9.973 1.00 91.06 73 ALA A N 1
ATOM 554 C CA . ALA A 1 73 ? -8.144 -2.692 8.637 1.00 91.06 73 ALA A CA 1
ATOM 555 C C . ALA A 1 73 ? -7.942 -3.871 7.668 1.00 91.06 73 ALA A C 1
ATOM 557 O O . ALA A 1 73 ? -7.724 -4.998 8.128 1.00 91.06 73 ALA A O 1
ATOM 558 N N . PRO A 1 74 ? -7.987 -3.639 6.344 1.00 92.12 74 PRO A N 1
ATOM 559 C CA . PRO A 1 74 ? -7.742 -4.688 5.369 1.00 92.12 74 PRO A CA 1
ATOM 560 C C . PRO A 1 74 ? -6.323 -5.243 5.507 1.00 92.12 74 PRO A C 1
ATOM 562 O O . PRO A 1 74 ? -5.372 -4.524 5.845 1.00 92.12 74 PRO A O 1
ATOM 565 N N . ALA A 1 75 ? -6.178 -6.534 5.209 1.00 92.19 75 ALA A N 1
ATOM 566 C CA . ALA A 1 75 ? -4.867 -7.151 5.084 1.00 92.19 75 ALA A CA 1
ATOM 567 C C . ALA A 1 75 ? -4.044 -6.424 3.999 1.00 92.19 75 ALA A C 1
ATOM 569 O O . ALA A 1 75 ? -4.622 -5.921 3.037 1.00 92.19 75 ALA A O 1
ATOM 570 N N . PRO A 1 76 ? -2.715 -6.319 4.159 1.00 91.19 76 PRO A N 1
ATOM 571 C CA . PRO A 1 76 ? -1.860 -5.759 3.119 1.00 91.19 76 PRO A CA 1
ATOM 572 C C . PRO A 1 76 ? -1.879 -6.628 1.864 1.00 91.19 76 PRO A C 1
ATOM 574 O O . PRO A 1 76 ? -1.761 -7.849 1.961 1.00 91.19 76 PRO A O 1
ATOM 577 N N . ASP A 1 77 ? -1.942 -5.983 0.701 1.00 87.94 77 ASP A N 1
ATOM 578 C CA . ASP A 1 77 ? -1.846 -6.634 -0.612 1.00 87.94 77 ASP A CA 1
ATOM 579 C C . ASP A 1 77 ? -0.446 -7.227 -0.849 1.00 87.94 77 ASP A C 1
ATOM 581 O O . ASP A 1 77 ? -0.255 -8.159 -1.631 1.00 87.94 77 ASP A O 1
ATOM 585 N N . GLY A 1 78 ? 0.552 -6.751 -0.097 1.00 86.38 78 GLY A N 1
ATOM 586 C CA . GLY A 1 78 ? 1.806 -7.468 0.050 1.00 86.38 78 GLY A CA 1
ATOM 587 C C . GLY A 1 78 ? 2.838 -6.764 0.919 1.00 86.38 78 GLY A C 1
ATOM 588 O O . GLY A 1 78 ? 2.560 -5.832 1.679 1.00 86.38 78 GLY A O 1
ATOM 589 N N . ARG A 1 79 ? 4.083 -7.232 0.786 1.00 84.62 79 ARG A N 1
ATOM 590 C CA . ARG A 1 79 ? 5.262 -6.635 1.419 1.00 84.62 79 ARG A CA 1
ATOM 591 C C . ARG A 1 79 ? 6.316 -6.234 0.394 1.00 84.62 79 ARG A C 1
ATOM 593 O O . ARG A 1 79 ? 6.553 -6.945 -0.582 1.00 84.62 79 ARG A O 1
ATOM 600 N N . LEU A 1 80 ? 6.957 -5.097 0.647 1.00 75.88 80 LEU A N 1
ATOM 601 C CA . LEU A 1 80 ? 8.120 -4.590 -0.071 1.00 75.88 80 LEU A CA 1
ATOM 602 C C . LEU A 1 80 ? 9.231 -4.306 0.941 1.00 75.88 80 LEU A C 1
ATOM 604 O O . LEU A 1 80 ? 9.089 -3.404 1.762 1.00 75.88 80 LEU A O 1
ATOM 608 N N . GLY A 1 81 ? 10.312 -5.092 0.925 1.00 75.00 81 GLY A N 1
ATOM 609 C CA . GLY A 1 81 ? 11.442 -4.895 1.845 1.00 75.00 81 GLY A CA 1
ATOM 610 C C . GLY A 1 81 ? 11.034 -4.854 3.327 1.00 75.00 81 GLY A C 1
ATOM 611 O O . GLY A 1 81 ? 11.518 -4.016 4.075 1.00 75.00 81 GLY A O 1
ATOM 612 N N . GLY A 1 82 ? 10.067 -5.684 3.737 1.00 78.25 82 GLY A N 1
ATOM 613 C CA . GLY A 1 82 ? 9.519 -5.693 5.103 1.00 78.25 82 GLY A CA 1
ATOM 614 C C . GLY A 1 82 ? 8.433 -4.645 5.385 1.00 78.25 82 GLY A C 1
ATOM 615 O O . GLY A 1 82 ? 7.751 -4.737 6.405 1.00 78.25 82 GLY A O 1
ATOM 616 N N . THR A 1 83 ? 8.197 -3.706 4.468 1.00 80.88 83 THR A N 1
ATOM 617 C CA . THR A 1 83 ? 7.122 -2.711 4.574 1.00 80.88 83 THR A CA 1
ATOM 618 C C . THR A 1 83 ? 5.837 -3.242 3.948 1.00 80.88 83 THR A C 1
ATOM 620 O O . THR A 1 83 ? 5.834 -3.676 2.798 1.00 80.88 83 THR A O 1
ATOM 623 N N . ASN A 1 84 ? 4.732 -3.200 4.693 1.00 87.50 84 ASN A N 1
ATOM 624 C CA . ASN A 1 84 ? 3.407 -3.520 4.162 1.00 87.50 84 ASN A CA 1
ATOM 625 C C . ASN A 1 84 ? 2.959 -2.455 3.151 1.00 87.50 84 ASN A C 1
ATOM 627 O O . ASN A 1 84 ? 3.108 -1.253 3.414 1.00 87.50 84 ASN A O 1
ATOM 631 N N . TRP A 1 85 ? 2.364 -2.900 2.049 1.00 87.81 85 TRP A N 1
ATOM 632 C CA . TRP A 1 85 ? 1.745 -2.033 1.055 1.00 87.81 85 TRP A CA 1
ATOM 633 C C . TRP A 1 85 ? 0.318 -2.490 0.742 1.00 87.81 85 TRP A C 1
ATOM 635 O O . TRP A 1 85 ? -0.020 -3.663 0.908 1.00 87.81 85 TRP A O 1
ATOM 645 N N . TRP A 1 86 ? -0.498 -1.534 0.309 1.00 88.88 86 TRP A N 1
ATOM 646 C CA . TRP A 1 86 ? -1.867 -1.730 -0.145 1.00 88.88 86 TRP A CA 1
ATOM 647 C C . TRP A 1 86 ? -2.065 -1.072 -1.508 1.00 88.88 86 TRP A C 1
ATOM 649 O O . TRP A 1 86 ? -1.448 -0.040 -1.811 1.00 88.88 86 TRP A O 1
ATOM 659 N N . HIS A 1 87 ? -2.963 -1.635 -2.303 1.00 86.81 87 HIS A N 1
ATOM 660 C CA . HIS A 1 87 ? -3.610 -0.923 -3.386 1.00 86.81 87 HIS A CA 1
ATOM 661 C C . HIS A 1 87 ? -4.557 0.130 -2.818 1.00 86.81 87 HIS A C 1
ATOM 663 O O . HIS A 1 87 ? -5.15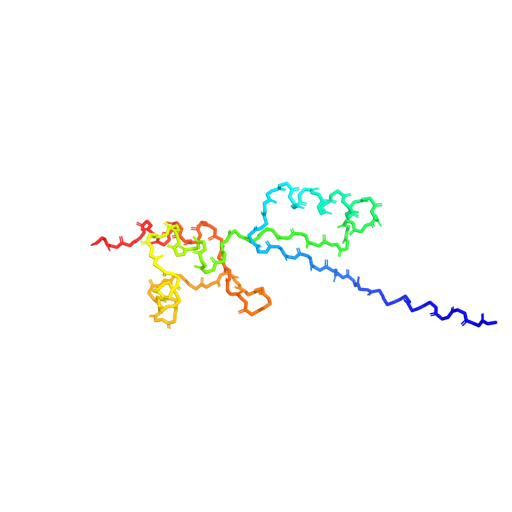1 -0.019 -1.743 1.00 86.81 87 HIS A O 1
ATOM 669 N N . ARG A 1 88 ? -4.709 1.224 -3.563 1.00 83.88 88 ARG A N 1
ATOM 670 C CA . ARG A 1 88 ? -5.622 2.296 -3.171 1.00 83.88 88 ARG A CA 1
ATOM 671 C C . ARG A 1 88 ? -7.065 1.807 -3.068 1.00 83.88 88 ARG A C 1
ATOM 673 O O . ARG A 1 88 ? -7.741 2.110 -2.088 1.00 83.88 88 ARG A O 1
ATOM 680 N N . GLU A 1 89 ? -7.496 1.010 -4.040 1.00 85.00 89 GLU A N 1
ATOM 681 C CA . GLU A 1 89 ? -8.843 0.439 -4.098 1.00 85.00 89 GLU A CA 1
ATOM 682 C C . GLU A 1 89 ? -9.167 -0.452 -2.893 1.00 85.00 89 GLU A C 1
ATOM 684 O O . GLU A 1 89 ? -10.288 -0.404 -2.396 1.00 85.00 89 GLU A O 1
ATOM 689 N N . THR A 1 90 ? -8.184 -1.187 -2.359 1.00 90.44 90 THR A N 1
ATOM 690 C CA . THR A 1 90 ? -8.344 -2.014 -1.156 1.00 90.44 90 THR A CA 1
ATOM 691 C C . THR A 1 90 ? -8.711 -1.152 0.051 1.00 90.44 90 THR A C 1
ATOM 693 O O . THR A 1 90 ? -9.648 -1.460 0.792 1.00 90.44 90 THR A O 1
ATOM 696 N N . VAL A 1 91 ? -7.995 -0.040 0.244 1.00 90.00 91 VAL A N 1
ATOM 697 C CA . VAL A 1 91 ? -8.232 0.871 1.373 1.00 90.00 91 VAL A CA 1
ATOM 698 C C . VAL A 1 91 ? -9.546 1.632 1.195 1.00 90.00 91 VAL A C 1
ATOM 700 O O . VAL A 1 91 ? -10.342 1.697 2.130 1.00 90.00 91 VAL A O 1
ATOM 703 N N . GLU A 1 92 ? -9.819 2.159 0.001 1.00 90.19 92 GLU A N 1
ATOM 704 C CA . GLU A 1 92 ? -11.066 2.880 -0.293 1.00 90.19 92 GLU A CA 1
ATOM 705 C C . GLU A 1 92 ? -12.296 1.962 -0.230 1.00 90.19 92 GLU A C 1
ATOM 707 O O . GLU A 1 92 ? -13.340 2.356 0.291 1.00 90.19 92 GLU A O 1
ATOM 712 N N . GLY A 1 93 ? -12.179 0.724 -0.716 1.00 90.56 93 GLY A N 1
ATOM 713 C CA . GLY A 1 93 ? -13.223 -0.294 -0.633 1.00 90.56 93 GLY A CA 1
ATOM 714 C C . GLY A 1 93 ? -13.569 -0.640 0.812 1.00 90.56 93 GLY A C 1
ATOM 715 O O . GLY A 1 93 ? -14.746 -0.688 1.166 1.00 90.56 93 GLY A O 1
ATOM 716 N N . TRP A 1 94 ? -12.556 -0.785 1.669 1.00 90.19 94 TRP A N 1
ATOM 717 C CA . TRP A 1 94 ? -12.765 -0.948 3.106 1.00 90.19 94 TRP A CA 1
ATOM 718 C C . TRP A 1 94 ? -13.403 0.291 3.754 1.00 90.19 94 TRP A C 1
ATOM 720 O O . TRP A 1 94 ? -14.332 0.144 4.545 1.00 90.19 94 TRP A O 1
ATOM 730 N N . MET A 1 95 ? -12.971 1.510 3.401 1.00 89.62 95 MET A N 1
ATOM 731 C CA . MET A 1 95 ? -13.560 2.745 3.944 1.00 89.62 95 MET A CA 1
ATOM 732 C C . MET A 1 95 ? -15.056 2.850 3.639 1.00 89.62 95 MET A C 1
ATOM 734 O O . MET A 1 95 ? -15.826 3.226 4.518 1.00 89.62 95 MET A O 1
ATOM 738 N N . LYS A 1 96 ? -15.476 2.475 2.424 1.00 88.62 96 LYS A N 1
ATOM 739 C CA . LYS A 1 96 ? -16.894 2.465 2.022 1.00 88.62 96 LYS A CA 1
ATOM 740 C C . LYS A 1 96 ? -17.748 1.494 2.843 1.00 88.62 96 LYS A C 1
ATOM 742 O O . LYS A 1 96 ? -18.945 1.712 2.976 1.00 88.62 96 LYS A O 1
ATOM 747 N N . GLN A 1 97 ? -17.148 0.426 3.365 1.00 85.38 97 GLN A N 1
ATOM 748 C CA . GLN A 1 97 ? -17.834 -0.603 4.154 1.00 85.38 97 GLN A CA 1
ATOM 749 C C . GLN A 1 97 ? -17.818 -0.312 5.659 1.00 85.38 97 GLN A C 1
ATOM 751 O O . GLN A 1 97 ? -18.426 -1.048 6.435 1.00 85.38 97 GLN A O 1
ATOM 756 N N . ARG A 1 98 ? -17.103 0.729 6.097 1.00 74.50 98 ARG A N 1
ATOM 757 C CA . ARG A 1 98 ? -16.931 1.026 7.515 1.00 74.50 98 ARG A CA 1
ATOM 758 C C . ARG A 1 98 ? -18.219 1.658 8.070 1.00 74.50 98 ARG A C 1
ATOM 760 O O . ARG A 1 98 ? -18.615 2.710 7.571 1.00 74.50 98 ARG A O 1
ATOM 767 N N . PRO A 1 99 ? -18.862 1.072 9.099 1.00 59.94 99 PRO A N 1
ATOM 768 C CA . PRO A 1 99 ? -19.884 1.792 9.844 1.00 59.94 99 PRO A CA 1
ATOM 769 C C . PRO A 1 99 ? -19.199 2.972 10.545 1.00 59.94 99 PRO A C 1
ATOM 771 O O .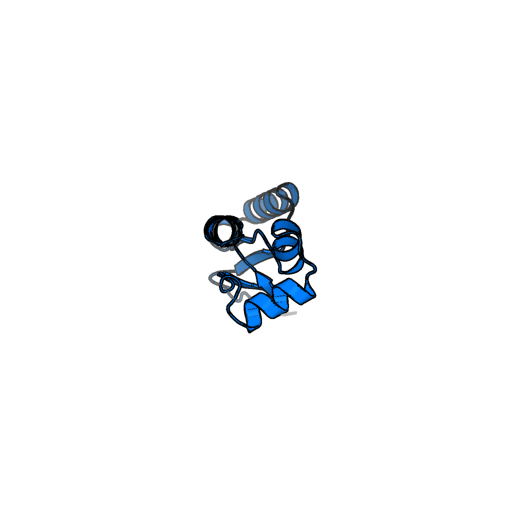 PRO A 1 99 ? -18.162 2.782 11.190 1.00 59.94 99 PRO A O 1
ATOM 774 N N . GLY A 1 100 ? -19.722 4.176 10.305 1.00 57.97 100 GLY A N 1
ATOM 775 C CA . GLY A 1 100 ? -19.247 5.420 10.915 1.00 57.97 100 GLY A CA 1
ATOM 776 C C . GLY A 1 100 ? -19.382 5.407 12.428 1.00 57.97 100 GLY A C 1
ATOM 777 O O . GLY A 1 100 ? -20.407 4.880 12.911 1.00 57.97 100 GLY A O 1
#

Sequence (100 aa):
MASTTFAEVFTQAQVRAADGEQALLDRAARRIARAGLADRVTIQRVDLVSVRAATLVGVIPSTWRNYVATKRAPAPDGRLGGTNWWHRETVEGWMKQRPG